Protein AF-A0A9N7MI62-F1 (afdb_monomer)

Organism: Striga hermonthica (NCBI:txid68872)

Mean predicted aligned error: 12.43 Å

pLDDT: mean 82.09, std 16.06, range [33.84, 96.06]

Sequence (145 aa):
EPIEEKDELDPLDQFKGKKPERAEPSKDTKTIYLDEPACTKSLRIGRNMGEPIRSRLITFLIENADVFAWTHEDMVGIDPDLACHSLRVDRTVKPIVQKRRKLGPERQRALEGEVIKLIDNRFVREAKYPVWVSNPVLVKKNSGT

Radius of gyration: 24.19 Å; Cα contacts (8 Å, |Δi|>4): 72; chains: 1; bounding box: 48×65×56 Å

InterPro domains:
  IPR043502 DNA/RNA polymerase superfamily [SSF56672] (84-144)

Structure (mmCIF, N/CA/C/O backbone):
data_AF-A0A9N7MI62-F1
#
_entry.id   AF-A0A9N7MI62-F1
#
loop_
_atom_site.group_PDB
_atom_site.id
_atom_site.type_symbol
_atom_site.label_atom_id
_atom_site.label_alt_id
_atom_site.label_comp_id
_atom_site.label_asym_id
_atom_site.label_enti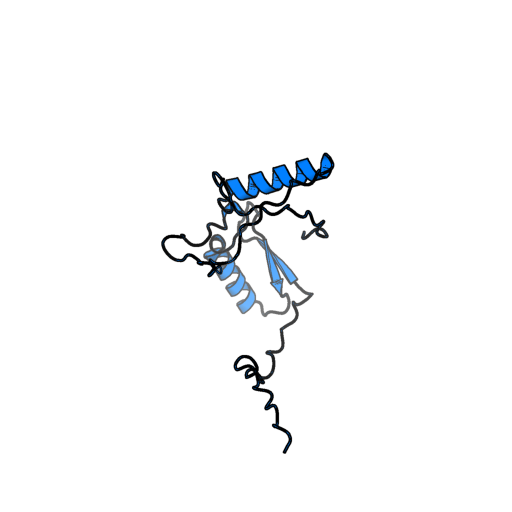ty_id
_atom_site.label_seq_id
_atom_site.pdbx_PDB_ins_code
_atom_site.Cartn_x
_atom_site.Cartn_y
_atom_site.Cartn_z
_atom_site.occupancy
_atom_site.B_iso_or_equiv
_atom_site.auth_seq_id
_atom_site.auth_comp_id
_atom_site.auth_asym_id
_atom_site.auth_atom_id
_atom_site.pdbx_PDB_model_num
ATOM 1 N N . GLU A 1 1 ? -29.277 -53.062 2.566 1.00 41.84 1 GLU A N 1
ATOM 2 C CA . GLU A 1 1 ? -28.339 -52.685 1.489 1.00 41.84 1 GLU A CA 1
ATOM 3 C C . GLU A 1 1 ? -27.630 -51.405 1.915 1.00 41.84 1 GLU A C 1
ATOM 5 O O . GLU A 1 1 ? -28.319 -50.540 2.452 1.00 41.84 1 GLU A O 1
ATOM 10 N N . PRO A 1 2 ? -26.294 -51.300 1.820 1.00 33.84 2 PRO A N 1
ATOM 11 C CA . PRO A 1 2 ? -25.579 -50.083 2.189 1.00 33.84 2 PRO A CA 1
ATOM 12 C C . PRO A 1 2 ? -25.769 -49.031 1.094 1.00 33.84 2 PRO A C 1
ATOM 14 O O . PRO A 1 2 ? -25.630 -49.334 -0.088 1.00 33.84 2 PRO A O 1
ATOM 17 N N . ILE A 1 3 ? -26.100 -47.809 1.498 1.00 40.16 3 ILE A N 1
ATOM 18 C CA . ILE A 1 3 ? -26.240 -46.656 0.608 1.00 40.16 3 ILE A CA 1
ATOM 19 C C . ILE A 1 3 ? -24.827 -46.253 0.174 1.00 40.16 3 ILE A C 1
ATOM 21 O O . ILE A 1 3 ? -24.029 -45.835 1.010 1.00 40.16 3 ILE A O 1
ATOM 25 N N . GLU A 1 4 ? -24.511 -46.427 -1.110 1.00 41.81 4 GLU A N 1
ATOM 26 C CA . GLU A 1 4 ? -23.291 -45.896 -1.720 1.00 41.81 4 GLU A CA 1
ATOM 27 C C . GLU A 1 4 ? -23.316 -44.365 -1.644 1.00 41.81 4 GLU A C 1
ATOM 29 O O . GLU A 1 4 ? -24.085 -43.696 -2.337 1.00 41.81 4 GLU A O 1
ATOM 34 N N . GLU A 1 5 ? -22.469 -43.815 -0.781 1.00 47.72 5 GLU A N 1
ATOM 35 C CA . GLU A 1 5 ? -22.128 -42.400 -0.752 1.00 47.72 5 GLU A CA 1
ATOM 36 C C . GLU A 1 5 ? -21.308 -42.108 -2.016 1.00 47.72 5 GLU A C 1
ATOM 38 O O . GLU A 1 5 ? -20.132 -42.453 -2.122 1.00 47.72 5 GLU A O 1
ATOM 43 N N . LYS A 1 6 ? -21.967 -41.570 -3.045 1.00 45.28 6 LYS A N 1
ATOM 44 C CA . LYS A 1 6 ? -21.271 -41.059 -4.223 1.00 45.28 6 LYS A CA 1
ATOM 45 C C . LYS A 1 6 ? -20.565 -39.777 -3.811 1.00 45.28 6 LYS A C 1
ATOM 47 O O . LYS A 1 6 ? -21.232 -38.773 -3.578 1.00 45.28 6 LYS A O 1
ATOM 52 N N . ASP A 1 7 ? -19.237 -39.828 -3.763 1.00 48.91 7 ASP A N 1
ATOM 53 C CA . ASP A 1 7 ? -18.374 -38.650 -3.742 1.00 48.91 7 ASP A CA 1
ATOM 54 C C . ASP A 1 7 ? -18.718 -37.774 -4.957 1.00 48.91 7 ASP A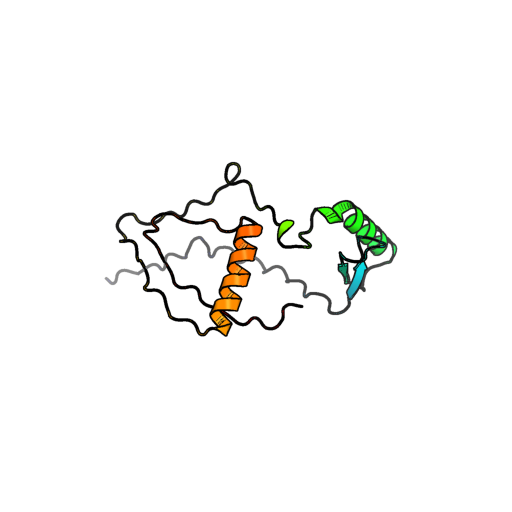 C 1
ATOM 56 O O . ASP A 1 7 ? -18.266 -38.004 -6.083 1.00 48.91 7 ASP A O 1
ATOM 60 N N . GLU A 1 8 ? -19.598 -36.798 -4.750 1.00 51.53 8 GLU A N 1
ATOM 61 C CA . GLU A 1 8 ? -19.919 -35.765 -5.724 1.00 51.53 8 GLU A CA 1
ATOM 62 C C . GLU A 1 8 ? -18.659 -34.904 -5.896 1.00 51.53 8 GLU A C 1
ATOM 64 O O . GLU A 1 8 ? -18.346 -34.046 -5.071 1.00 51.53 8 GLU A O 1
ATOM 69 N N . LEU A 1 9 ? -17.880 -35.202 -6.942 1.00 51.66 9 LEU A N 1
ATOM 70 C CA . LEU A 1 9 ? -16.718 -34.409 -7.338 1.00 51.66 9 LEU A CA 1
ATOM 71 C C . LEU A 1 9 ? -17.116 -32.930 -7.464 1.00 51.66 9 LEU A C 1
ATOM 73 O O . LEU A 1 9 ? -18.040 -32.594 -8.208 1.00 51.66 9 LEU A O 1
ATOM 77 N N . ASP A 1 10 ? -16.366 -32.057 -6.787 1.00 56.75 10 ASP A N 1
ATOM 78 C CA . ASP A 1 10 ? -16.497 -30.603 -6.880 1.00 56.75 10 ASP A CA 1
ATOM 79 C C . ASP A 1 10 ? -16.423 -30.158 -8.362 1.00 56.75 10 ASP A C 1
ATOM 81 O O . ASP A 1 10 ? -15.438 -30.457 -9.050 1.00 56.75 10 ASP A O 1
ATOM 85 N N . PRO A 1 11 ? -17.431 -29.432 -8.886 1.00 52.59 11 PRO A N 1
ATOM 86 C CA . PRO A 1 11 ? -17.427 -28.892 -10.248 1.00 52.59 11 PRO A CA 1
ATOM 87 C C . PRO A 1 11 ? -16.215 -28.004 -10.579 1.00 52.59 11 PRO A C 1
ATOM 89 O O . PRO A 1 11 ? -15.951 -27.745 -11.755 1.00 52.59 11 PRO A O 1
ATOM 92 N N . LEU A 1 12 ? -15.467 -27.535 -9.573 1.00 55.78 12 LEU A N 1
ATOM 93 C CA . LEU A 1 12 ? -14.240 -26.752 -9.740 1.00 55.78 12 LEU A CA 1
ATOM 94 C C . LEU A 1 12 ? -12.997 -27.596 -10.080 1.00 55.78 12 LEU A C 1
ATOM 96 O O . LEU A 1 12 ? -11.985 -27.035 -10.503 1.00 55.78 12 LEU A O 1
ATOM 100 N N . ASP A 1 13 ? -13.064 -28.926 -9.974 1.00 50.62 13 ASP A N 1
ATOM 101 C CA . ASP A 1 13 ? -11.911 -29.823 -10.156 1.00 50.62 13 ASP A CA 1
ATOM 102 C C . ASP A 1 13 ? -11.656 -30.219 -11.633 1.00 50.62 13 ASP A C 1
ATOM 104 O O . ASP A 1 13 ? -10.813 -31.062 -11.955 1.00 50.62 13 ASP A O 1
ATOM 108 N N . GLN A 1 14 ? -12.364 -29.588 -12.580 1.00 51.34 14 GLN A N 1
ATOM 109 C CA . GLN A 1 14 ? -12.300 -29.909 -14.016 1.00 51.34 14 GLN A CA 1
ATOM 110 C C . GLN A 1 14 ? -11.104 -29.312 -14.777 1.00 51.34 14 GLN A C 1
ATOM 112 O O . GLN A 1 14 ? -10.933 -29.582 -15.967 1.00 51.34 14 GLN A O 1
ATOM 117 N N . PHE A 1 15 ? -10.196 -28.585 -14.125 1.00 48.19 15 PHE A N 1
ATOM 118 C CA . PHE A 1 15 ? -8.963 -28.123 -14.771 1.00 48.19 15 PHE A CA 1
ATOM 119 C C . PHE A 1 15 ? -7.834 -29.166 -14.697 1.00 48.19 15 PHE A C 1
ATOM 121 O O . PHE A 1 15 ? -6.729 -28.881 -14.241 1.00 48.19 15 PHE A O 1
ATOM 128 N N . LYS A 1 16 ? -8.054 -30.371 -15.246 1.00 49.34 16 LYS A N 1
ATOM 129 C CA . LYS A 1 16 ? -6.962 -31.305 -15.613 1.00 49.34 16 LYS A CA 1
ATOM 130 C C . LYS A 1 16 ? -6.326 -30.942 -16.966 1.00 49.34 16 LYS A C 1
ATOM 132 O O . LYS A 1 16 ? -5.988 -31.808 -17.768 1.00 49.34 16 LYS A O 1
ATOM 137 N N . GLY A 1 17 ? -6.150 -29.649 -17.231 1.00 56.75 17 GLY A N 1
ATOM 138 C CA . GLY A 1 17 ? -5.254 -29.173 -18.284 1.00 56.75 17 GLY A CA 1
ATOM 139 C C . GLY A 1 17 ? -3.813 -29.210 -17.777 1.00 56.75 17 GLY A C 1
ATOM 140 O O . GLY A 1 17 ? -3.580 -28.996 -16.587 1.00 56.75 17 GLY A O 1
ATOM 141 N N . LYS A 1 18 ? -2.831 -29.481 -18.651 1.00 49.12 18 LYS A N 1
ATOM 142 C CA . LYS A 1 18 ? -1.409 -29.273 -18.318 1.00 49.12 18 LYS A CA 1
ATOM 143 C C . LYS A 1 18 ? -1.282 -27.894 -17.669 1.00 49.12 18 LYS A C 1
ATOM 145 O O . LYS A 1 18 ? -1.604 -26.900 -18.320 1.00 49.12 18 LYS A O 1
ATOM 150 N N . LYS A 1 19 ? -0.843 -27.833 -16.404 1.00 50.56 19 LYS A N 1
ATOM 151 C CA . LYS A 1 19 ? -0.455 -26.559 -15.787 1.00 50.56 19 LYS A CA 1
ATOM 152 C C . LYS A 1 19 ? 0.495 -25.882 -16.779 1.00 50.56 19 LYS A C 1
ATOM 154 O O . LYS A 1 19 ? 1.453 -26.549 -17.183 1.00 50.56 19 LYS A O 1
ATOM 159 N N . PRO A 1 20 ? 0.226 -24.642 -17.225 1.00 58.47 20 PRO A N 1
ATOM 160 C CA . PRO A 1 20 ? 1.173 -23.946 -18.078 1.00 58.47 20 PRO A CA 1
ATOM 161 C C . PRO A 1 20 ? 2.516 -23.965 -17.357 1.00 58.47 20 PRO A C 1
ATOM 163 O O . PRO A 1 20 ? 2.572 -23.693 -16.153 1.00 58.47 20 PRO A O 1
ATOM 166 N N . GLU A 1 21 ? 3.564 -24.375 -18.068 1.00 62.31 21 GLU A N 1
ATOM 167 C CA . GLU A 1 21 ? 4.921 -24.337 -17.546 1.00 62.31 21 GLU A CA 1
ATOM 168 C C . GLU A 1 21 ? 5.184 -22.896 -17.123 1.00 62.31 21 GLU A C 1
ATOM 170 O O . GLU A 1 21 ? 5.236 -21.976 -17.943 1.00 62.31 21 GLU A O 1
ATOM 175 N N . ARG A 1 22 ? 5.205 -22.676 -15.807 1.00 58.88 22 ARG A N 1
ATOM 176 C CA . ARG A 1 22 ? 5.394 -21.350 -15.248 1.00 58.88 22 ARG A CA 1
ATOM 177 C C . ARG A 1 22 ? 6.836 -20.987 -15.540 1.00 58.88 22 ARG A C 1
ATOM 179 O O . ARG A 1 22 ? 7.727 -21.486 -14.861 1.00 58.88 22 ARG A O 1
ATOM 186 N N . ALA A 1 23 ? 7.043 -20.150 -16.553 1.00 63.91 23 ALA A N 1
ATOM 187 C CA . ALA A 1 23 ? 8.357 -19.626 -16.874 1.00 63.91 23 ALA A CA 1
ATOM 188 C C . ALA A 1 23 ? 8.986 -19.064 -15.594 1.00 63.91 23 ALA A C 1
ATOM 190 O O . ALA A 1 23 ? 8.409 -18.193 -14.930 1.00 63.91 23 ALA A O 1
ATOM 191 N N . GLU A 1 24 ? 10.136 -19.611 -15.213 1.00 67.19 24 GLU A N 1
ATOM 192 C CA . GLU A 1 24 ? 10.872 -19.081 -14.079 1.00 67.19 24 GLU A CA 1
ATOM 193 C C . GLU A 1 24 ? 11.448 -17.712 -14.457 1.00 67.19 24 GLU A C 1
ATOM 195 O O . GLU A 1 24 ? 11.902 -17.524 -15.593 1.00 67.19 24 GLU A O 1
ATOM 200 N N . PRO A 1 25 ? 11.448 -16.733 -13.535 1.00 62.03 25 PRO A N 1
ATOM 201 C CA . PRO A 1 25 ? 12.093 -15.459 -13.794 1.00 62.03 25 PRO A CA 1
ATOM 202 C C . PRO A 1 25 ? 13.564 -15.711 -14.128 1.00 62.03 25 PRO A C 1
ATOM 204 O O . PRO A 1 25 ? 14.293 -16.304 -13.329 1.00 62.03 25 PRO A O 1
ATOM 207 N N . SER A 1 26 ? 14.012 -15.257 -15.301 1.00 64.88 26 SER A N 1
ATOM 208 C CA . SER A 1 26 ? 15.431 -15.325 -15.646 1.00 64.88 26 SER A CA 1
ATOM 209 C C . SER A 1 26 ? 16.239 -14.619 -14.560 1.00 64.88 26 SER A C 1
ATOM 211 O O . SER A 1 26 ? 15.990 -13.453 -14.248 1.00 64.88 26 SER A O 1
ATOM 213 N N . LYS A 1 27 ? 17.237 -15.309 -14.001 1.00 74.06 27 LYS A N 1
ATOM 214 C CA . LYS A 1 27 ? 18.192 -14.703 -13.060 1.00 74.06 27 LYS A CA 1
ATOM 215 C C . LYS A 1 27 ? 19.034 -13.620 -13.741 1.00 74.06 27 LYS A C 1
ATOM 217 O O . LYS A 1 27 ? 19.592 -12.755 -13.069 1.00 74.06 27 LYS A O 1
ATOM 222 N N . ASP A 1 28 ? 19.097 -13.660 -15.071 1.00 83.81 28 ASP A N 1
ATOM 223 C CA . ASP A 1 28 ? 19.938 -12.801 -15.878 1.00 83.81 28 ASP A CA 1
ATOM 224 C C . ASP A 1 28 ? 19.169 -11.596 -16.440 1.00 83.81 28 ASP A C 1
ATOM 226 O O . ASP A 1 28 ? 18.516 -11.670 -17.487 1.00 83.81 28 ASP A O 1
ATOM 230 N N . THR A 1 29 ? 19.233 -10.471 -15.723 1.00 89.12 29 THR A N 1
ATOM 231 C CA . THR A 1 29 ? 18.484 -9.241 -16.033 1.00 89.12 29 THR A CA 1
ATOM 232 C C . THR A 1 29 ? 19.385 -8.013 -16.094 1.00 89.12 29 THR A C 1
ATOM 234 O O . THR A 1 29 ? 20.374 -7.937 -15.369 1.00 89.12 29 THR A O 1
ATOM 237 N N . LYS A 1 30 ? 18.995 -7.008 -16.878 1.00 87.75 30 LYS A N 1
ATOM 238 C CA . LYS A 1 30 ? 19.596 -5.671 -16.904 1.00 87.75 30 LYS A CA 1
ATOM 239 C C . LYS A 1 30 ? 18.565 -4.631 -16.465 1.00 87.75 30 LYS A C 1
ATOM 241 O O . LYS A 1 30 ? 17.427 -4.666 -16.929 1.00 87.75 30 LYS A O 1
ATOM 246 N N . THR A 1 31 ? 18.983 -3.721 -15.591 1.00 89.44 31 THR A N 1
ATOM 247 C CA . THR A 1 31 ? 18.177 -2.570 -15.173 1.00 89.44 31 THR A CA 1
ATOM 248 C C . THR A 1 31 ? 18.135 -1.528 -16.288 1.00 89.44 31 THR A C 1
ATOM 250 O O . THR A 1 31 ? 19.155 -1.260 -16.928 1.00 89.44 31 THR A O 1
ATOM 253 N N . ILE A 1 32 ? 16.953 -0.975 -16.528 1.00 90.44 32 ILE A N 1
ATOM 254 C CA . ILE A 1 32 ? 16.698 0.171 -17.401 1.00 90.44 32 ILE A CA 1
ATOM 255 C C . ILE A 1 32 ? 15.979 1.246 -16.589 1.00 90.44 32 ILE A C 1
ATOM 257 O O . ILE A 1 32 ? 15.243 0.912 -15.660 1.00 90.44 32 ILE A O 1
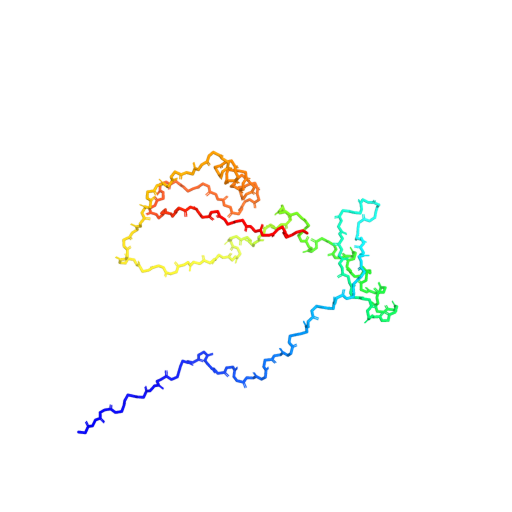ATOM 261 N N . TYR A 1 33 ? 16.187 2.504 -16.953 1.00 90.75 33 TYR A N 1
ATOM 262 C CA . TYR A 1 33 ? 15.466 3.643 -16.396 1.00 90.75 33 TYR A CA 1
ATOM 263 C C . TYR A 1 33 ? 14.492 4.154 -17.446 1.00 90.75 33 TYR A C 1
ATOM 265 O O . TYR A 1 33 ? 14.835 4.210 -18.627 1.00 90.75 33 TYR A O 1
ATOM 273 N N . LEU A 1 34 ? 13.268 4.450 -17.024 1.00 89.50 34 LEU A N 1
ATOM 274 C CA . LEU A 1 34 ? 12.212 4.916 -17.918 1.00 89.50 34 LEU A CA 1
ATOM 275 C C . LEU A 1 34 ? 12.085 6.442 -17.932 1.00 89.50 34 LEU A C 1
ATOM 277 O O . LEU A 1 34 ? 11.440 6.990 -18.818 1.00 89.50 34 LEU A O 1
ATOM 281 N N . ASP A 1 35 ? 12.694 7.123 -16.963 1.00 84.00 35 ASP A N 1
ATOM 282 C CA . ASP A 1 35 ? 12.563 8.556 -16.720 1.00 84.00 35 ASP A CA 1
ATOM 283 C C . ASP A 1 35 ? 13.934 9.247 -16.646 1.00 84.00 35 ASP A C 1
ATOM 285 O O . ASP A 1 35 ? 14.395 9.665 -15.587 1.00 84.00 35 ASP A O 1
ATOM 289 N N . GLU A 1 36 ? 14.619 9.397 -17.776 1.00 81.44 36 GLU A N 1
ATOM 290 C CA . GLU A 1 36 ? 15.847 10.202 -17.819 1.00 81.44 36 GLU A CA 1
ATOM 291 C C . GLU A 1 36 ? 15.525 11.713 -17.829 1.00 81.44 36 GLU A C 1
ATOM 293 O O . GLU A 1 36 ? 14.588 12.132 -18.513 1.00 81.44 36 GLU A O 1
ATOM 298 N N . PRO A 1 37 ? 16.276 12.562 -17.092 1.00 78.56 37 PRO A N 1
ATOM 299 C CA . PRO A 1 37 ? 17.481 12.261 -16.304 1.00 78.56 37 PRO A CA 1
ATOM 300 C C . PRO A 1 37 ? 17.217 11.917 -14.823 1.00 78.56 37 PRO A C 1
ATOM 302 O O . PRO A 1 37 ? 18.169 11.732 -14.069 1.00 78.56 37 PRO A O 1
ATOM 305 N N . ALA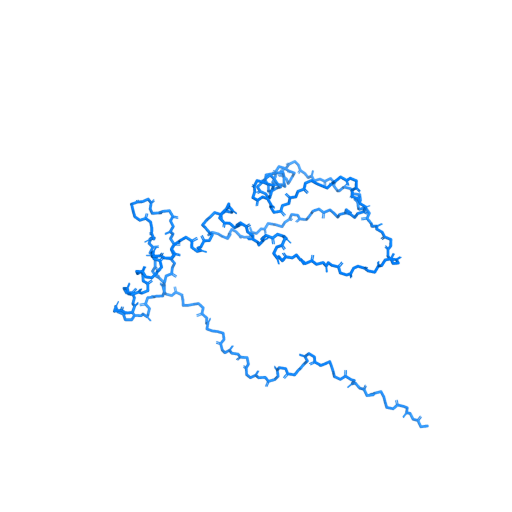 A 1 38 ? 15.957 11.886 -14.379 1.00 80.50 38 ALA A N 1
ATOM 306 C CA . ALA A 1 38 ? 15.605 11.702 -12.968 1.00 80.50 38 ALA A CA 1
ATOM 307 C C . ALA A 1 38 ? 15.960 10.300 -12.434 1.00 80.50 38 ALA A C 1
ATOM 309 O O . ALA A 1 38 ? 16.297 10.161 -11.258 1.00 80.50 38 ALA A O 1
ATOM 310 N N . CYS A 1 39 ? 15.930 9.279 -13.297 1.00 81.12 39 CYS A N 1
ATOM 311 C CA . CYS A 1 39 ? 16.295 7.890 -13.018 1.00 81.12 39 CYS A CA 1
ATOM 312 C C . CYS A 1 39 ? 15.607 7.309 -11.769 1.00 81.12 39 CYS A C 1
ATOM 314 O O . CYS A 1 39 ? 16.198 6.509 -11.039 1.00 81.12 39 CYS A O 1
ATOM 316 N N . THR A 1 40 ? 14.358 7.699 -11.506 1.00 85.19 40 THR A N 1
ATOM 317 C CA . THR A 1 40 ? 13.598 7.230 -10.338 1.00 85.19 40 THR A CA 1
ATOM 318 C C . THR A 1 40 ? 12.777 5.978 -10.639 1.00 85.19 40 THR A C 1
ATOM 320 O O . THR A 1 40 ? 12.517 5.171 -9.745 1.00 85.19 40 THR A O 1
ATOM 323 N N . LYS A 1 41 ? 12.424 5.761 -11.908 1.00 89.12 41 LYS A N 1
ATOM 324 C CA . LYS A 1 41 ? 11.547 4.689 -12.382 1.00 89.12 41 LYS A CA 1
ATOM 325 C C . LYS A 1 41 ? 12.370 3.646 -13.121 1.00 89.12 41 LYS A C 1
ATOM 327 O O . LYS A 1 41 ? 12.712 3.812 -14.292 1.00 89.12 41 LYS A O 1
ATOM 332 N N . SER A 1 42 ? 12.717 2.563 -12.427 1.00 91.00 42 SER A N 1
ATOM 333 C CA . SER A 1 42 ? 13.575 1.511 -12.982 1.00 91.00 42 SER A CA 1
ATOM 334 C C . SER A 1 42 ? 12.871 0.162 -13.107 1.00 91.00 42 SER A C 1
ATOM 336 O O . SER A 1 42 ? 12.099 -0.236 -12.237 1.00 91.00 42 SER A O 1
ATOM 338 N N . LEU A 1 43 ? 13.168 -0.565 -14.188 1.00 91.50 43 LEU A N 1
ATOM 339 C CA . LEU A 1 43 ? 12.689 -1.928 -14.433 1.00 91.50 43 LEU A CA 1
ATOM 340 C C . LEU A 1 43 ? 13.850 -2.862 -14.755 1.00 91.50 43 LEU A C 1
ATOM 342 O O . LEU A 1 43 ? 14.877 -2.455 -15.296 1.00 91.50 43 LEU A O 1
ATOM 346 N N . ARG A 1 44 ? 13.672 -4.152 -14.465 1.00 90.75 44 ARG A N 1
ATOM 347 C CA . ARG A 1 44 ? 14.625 -5.209 -14.821 1.00 90.75 44 ARG A CA 1
ATOM 348 C C . ARG A 1 44 ? 14.085 -6.002 -16.004 1.00 90.75 44 ARG A C 1
ATOM 350 O O . ARG A 1 44 ? 13.061 -6.666 -15.882 1.00 90.75 44 ARG A O 1
ATOM 357 N N . ILE A 1 45 ? 14.802 -5.974 -17.124 1.00 91.44 45 ILE A N 1
ATOM 358 C CA . ILE A 1 45 ? 14.476 -6.760 -18.322 1.00 91.44 45 ILE A CA 1
ATOM 359 C C . ILE A 1 45 ? 15.484 -7.895 -18.512 1.00 91.44 45 ILE A C 1
ATOM 361 O O . ILE A 1 45 ? 16.657 -7.748 -18.166 1.00 91.44 45 ILE A O 1
ATOM 365 N N . GLY A 1 46 ? 15.054 -9.033 -19.057 1.00 88.88 46 GLY A N 1
ATOM 366 C CA . GLY A 1 46 ? 15.946 -10.165 -19.331 1.00 88.88 46 GLY A CA 1
ATOM 367 C C . GLY A 1 46 ? 17.095 -9.787 -20.276 1.00 88.88 46 GLY A C 1
ATOM 368 O O . GLY A 1 46 ? 16.922 -8.983 -21.192 1.00 88.88 46 GLY A O 1
ATOM 369 N N . ARG A 1 47 ? 18.290 -10.352 -20.065 1.00 86.44 47 ARG A N 1
ATOM 370 C CA . ARG A 1 47 ? 19.429 -10.152 -20.982 1.00 86.44 47 ARG A CA 1
ATOM 371 C C . ARG A 1 47 ? 19.358 -11.028 -22.233 1.00 86.44 47 ARG A C 1
ATOM 373 O O . ARG A 1 47 ? 19.903 -10.638 -23.258 1.00 86.44 47 ARG A O 1
ATOM 380 N N . ASN A 1 48 ? 18.658 -12.159 -22.168 1.00 86.38 48 ASN A N 1
ATOM 381 C CA . ASN A 1 48 ? 18.556 -13.129 -23.259 1.00 86.38 48 ASN A CA 1
ATOM 382 C C . ASN A 1 48 ? 17.498 -12.730 -24.309 1.00 86.38 48 ASN A C 1
ATOM 384 O O . ASN A 1 48 ? 16.515 -13.437 -24.519 1.00 86.38 48 ASN A O 1
ATOM 388 N N . MET A 1 49 ? 17.653 -11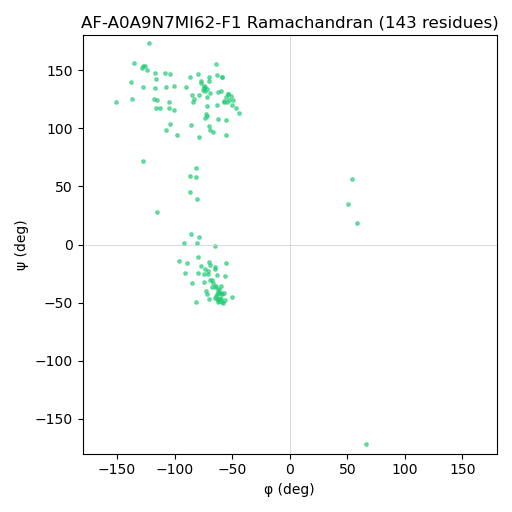.551 -24.912 1.00 86.94 49 MET A N 1
ATOM 389 C CA . MET A 1 49 ? 16.799 -11.061 -25.996 1.00 86.94 49 MET A CA 1
ATOM 390 C C . MET A 1 49 ? 17.667 -10.395 -27.061 1.00 86.94 49 MET A C 1
ATOM 392 O O . MET A 1 49 ? 18.609 -9.679 -26.727 1.00 86.94 49 MET A O 1
ATOM 396 N N . GLY A 1 50 ? 17.341 -10.611 -28.337 1.00 89.44 50 GLY A N 1
ATOM 397 C CA . GLY A 1 50 ? 18.036 -9.947 -29.440 1.00 89.44 50 GLY A CA 1
ATOM 398 C C . GLY A 1 50 ? 17.854 -8.428 -29.393 1.00 89.44 50 GLY A C 1
ATOM 399 O O . GLY A 1 50 ? 16.780 -7.939 -29.034 1.00 89.44 50 GLY A O 1
ATOM 400 N N . GLU A 1 51 ? 18.883 -7.689 -29.807 1.00 90.19 51 GLU A N 1
ATOM 401 C CA . GLU A 1 51 ? 18.909 -6.223 -29.761 1.00 90.19 51 GLU A CA 1
ATOM 402 C C . GLU A 1 51 ? 17.677 -5.527 -30.376 1.00 90.19 51 GLU A C 1
ATOM 404 O O . GLU A 1 51 ? 17.108 -4.670 -29.703 1.00 90.19 51 GLU A O 1
ATOM 409 N N . PRO A 1 52 ? 17.152 -5.909 -31.563 1.00 92.69 52 PRO A N 1
ATOM 410 C CA . PRO A 1 52 ? 15.991 -5.213 -32.129 1.00 92.69 52 PRO A CA 1
ATOM 411 C C . PRO A 1 52 ? 14.724 -5.363 -31.274 1.00 92.69 52 PRO A C 1
ATOM 413 O O . PRO A 1 52 ? 13.927 -4.432 -31.156 1.00 92.69 52 PRO A O 1
ATOM 416 N N . ILE A 1 53 ? 14.536 -6.527 -30.646 1.00 92.75 53 ILE A N 1
ATOM 417 C CA . ILE A 1 53 ? 13.394 -6.784 -29.758 1.00 92.75 53 ILE A CA 1
ATOM 418 C C . ILE A 1 53 ? 13.575 -6.007 -28.457 1.00 92.75 53 ILE A C 1
ATOM 420 O O . ILE A 1 53 ? 12.632 -5.388 -27.967 1.00 92.75 53 ILE A O 1
ATOM 424 N N . ARG A 1 54 ? 14.798 -6.015 -27.921 1.00 91.00 54 ARG A N 1
ATOM 425 C CA . ARG A 1 54 ? 15.168 -5.300 -26.705 1.00 91.00 54 ARG A CA 1
ATOM 426 C C . ARG A 1 54 ? 14.913 -3.799 -26.840 1.00 91.00 54 ARG A C 1
ATOM 428 O O . ARG A 1 54 ? 14.265 -3.234 -25.965 1.00 91.00 54 ARG A O 1
ATOM 435 N N . SER A 1 55 ? 15.378 -3.165 -27.916 1.00 91.62 55 SER A N 1
ATOM 436 C CA . SER A 1 55 ? 15.162 -1.732 -28.147 1.00 91.62 55 SER A CA 1
ATOM 437 C C . SER A 1 55 ? 13.676 -1.403 -28.243 1.00 91.62 55 SER A C 1
ATOM 439 O O . SER A 1 55 ? 13.211 -0.500 -27.556 1.00 91.62 55 SER A O 1
ATOM 441 N N . ARG A 1 56 ? 12.909 -2.192 -29.007 1.00 95.00 56 ARG A N 1
ATOM 442 C CA . ARG A 1 56 ? 11.462 -1.984 -29.147 1.00 95.00 56 ARG A CA 1
ATOM 443 C C . ARG A 1 56 ? 10.718 -2.134 -27.819 1.00 95.00 56 ARG A C 1
ATOM 445 O O . ARG A 1 56 ? 9.805 -1.364 -27.548 1.00 95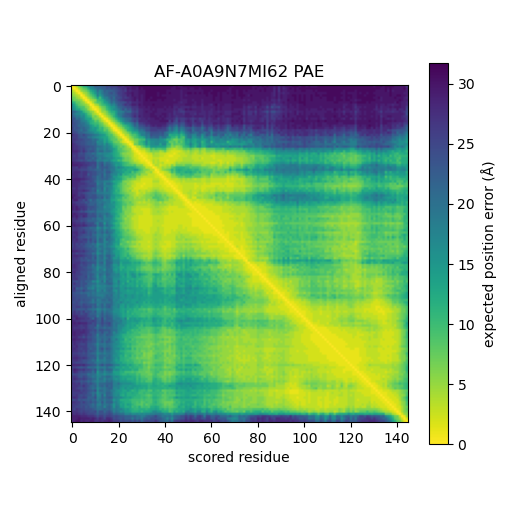.00 56 ARG A O 1
ATOM 452 N N . LEU A 1 57 ? 11.116 -3.097 -26.986 1.00 93.56 57 LEU A N 1
ATOM 453 C CA . LEU A 1 57 ? 10.559 -3.267 -25.644 1.00 93.56 57 LEU A CA 1
ATOM 454 C C . LEU A 1 57 ? 10.870 -2.064 -24.749 1.00 93.56 57 LEU A C 1
ATOM 456 O O . LEU A 1 57 ? 9.986 -1.599 -24.042 1.00 93.56 57 LEU A O 1
ATOM 460 N N . ILE A 1 58 ? 12.108 -1.564 -24.769 1.00 91.62 58 ILE A N 1
ATOM 461 C CA . ILE A 1 58 ? 12.496 -0.400 -23.963 1.00 91.62 58 ILE A CA 1
ATOM 462 C C . ILE A 1 58 ? 11.672 0.823 -24.371 1.00 91.62 58 ILE A C 1
ATOM 464 O O . ILE A 1 58 ? 11.090 1.457 -23.500 1.00 91.62 58 ILE A O 1
ATOM 468 N N . THR A 1 59 ? 11.560 1.110 -25.672 1.00 94.25 59 THR A N 1
ATOM 469 C CA . THR A 1 59 ? 10.725 2.211 -26.175 1.00 94.25 59 THR A CA 1
ATOM 470 C C . THR A 1 59 ? 9.278 2.065 -25.714 1.00 94.25 59 THR A C 1
ATOM 472 O O . THR A 1 59 ? 8.732 2.998 -25.137 1.00 94.25 59 THR A O 1
ATOM 475 N N . PHE A 1 60 ? 8.694 0.873 -25.862 1.00 94.88 60 PHE A N 1
ATOM 476 C CA . PHE A 1 60 ? 7.332 0.600 -25.405 1.00 94.88 60 PHE A CA 1
ATOM 477 C C . PHE A 1 60 ? 7.153 0.843 -23.897 1.00 94.88 60 PHE A C 1
ATOM 479 O O . PHE A 1 60 ? 6.153 1.417 -23.477 1.00 94.88 60 PHE A O 1
ATOM 486 N N . LEU A 1 61 ? 8.115 0.426 -23.069 1.00 93.75 61 LEU A N 1
ATOM 487 C CA . LEU A 1 61 ? 8.050 0.635 -21.621 1.00 93.75 61 LEU A CA 1
ATOM 488 C C . LEU A 1 61 ? 8.172 2.114 -21.242 1.00 93.75 61 LEU A C 1
ATOM 490 O O . LEU A 1 61 ? 7.498 2.541 -20.313 1.00 93.75 61 LEU A O 1
ATOM 494 N N . ILE A 1 62 ? 8.998 2.887 -21.954 1.00 91.81 62 ILE A N 1
ATOM 495 C CA . ILE A 1 62 ? 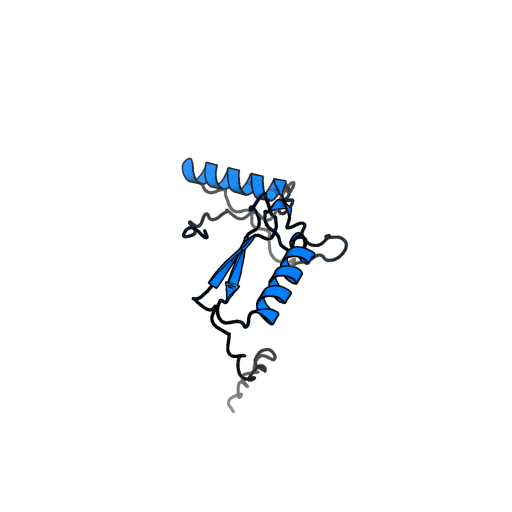9.120 4.338 -21.747 1.00 91.81 62 ILE A CA 1
ATOM 496 C C . ILE A 1 62 ? 7.806 5.039 -22.111 1.00 91.81 62 ILE A C 1
ATOM 498 O O . ILE A 1 62 ? 7.310 5.849 -21.335 1.00 91.81 62 ILE A O 1
ATOM 502 N N . GLU A 1 63 ? 7.215 4.694 -23.258 1.00 93.50 63 GLU A N 1
ATOM 503 C CA . GLU A 1 63 ? 5.949 5.274 -23.732 1.00 93.50 63 GLU A CA 1
ATOM 504 C C . GLU A 1 63 ? 4.764 4.981 -22.801 1.00 93.50 63 GLU A C 1
ATOM 506 O O . GLU A 1 63 ? 3.822 5.764 -22.766 1.00 93.50 63 GLU A O 1
ATOM 511 N N . ASN A 1 64 ? 4.822 3.882 -22.043 1.00 92.81 64 ASN A N 1
ATOM 512 C CA . ASN A 1 64 ? 3.768 3.438 -21.124 1.00 92.81 64 ASN A CA 1
ATOM 513 C C . ASN A 1 64 ? 4.237 3.461 -19.659 1.00 92.81 64 ASN A C 1
ATOM 515 O O . ASN A 1 64 ? 3.800 2.653 -18.834 1.00 92.81 64 ASN A O 1
ATOM 519 N N . ALA A 1 65 ? 5.182 4.344 -19.323 1.00 90.50 65 ALA A N 1
ATOM 520 C CA . ALA A 1 65 ? 5.729 4.430 -17.971 1.00 90.50 65 ALA A CA 1
ATOM 521 C C . ALA A 1 65 ? 4.677 4.871 -16.933 1.00 90.50 65 ALA A C 1
ATOM 523 O O . ALA A 1 65 ? 4.852 4.624 -15.742 1.00 90.50 65 ALA A O 1
ATOM 524 N N . ASP A 1 66 ? 3.595 5.513 -17.362 1.00 88.19 66 ASP A N 1
ATOM 525 C CA . ASP A 1 66 ? 2.455 5.955 -16.553 1.00 88.19 66 ASP A CA 1
ATOM 526 C C . ASP A 1 66 ? 1.529 4.814 -16.102 1.00 88.19 66 ASP A C 1
ATOM 528 O O . ASP A 1 66 ? 0.837 4.953 -15.098 1.00 88.19 66 ASP A O 1
ATOM 532 N N . VAL A 1 67 ? 1.551 3.665 -16.784 1.00 89.25 67 VAL A N 1
ATOM 533 C CA . VAL A 1 67 ? 0.712 2.498 -16.448 1.00 89.25 67 VAL A CA 1
ATOM 534 C C . VAL A 1 67 ? 1.167 1.802 -15.156 1.00 89.25 67 VAL A C 1
ATOM 536 O O . VAL A 1 67 ? 0.395 1.086 -14.514 1.00 89.25 67 VAL A O 1
ATOM 539 N N . PHE A 1 68 ? 2.429 1.978 -14.764 1.00 89.94 68 PHE A N 1
ATOM 540 C CA . PHE A 1 68 ? 2.989 1.352 -13.569 1.00 89.94 68 PHE A CA 1
ATOM 541 C C . PHE A 1 68 ? 2.743 2.191 -12.317 1.00 89.94 68 PHE A C 1
ATOM 543 O O . PHE A 1 68 ? 2.867 3.413 -12.332 1.00 89.94 68 PHE A O 1
ATOM 550 N N . ALA A 1 69 ? 2.516 1.507 -11.196 1.00 89.88 69 ALA A N 1
ATOM 551 C CA . ALA A 1 69 ? 2.532 2.133 -9.884 1.00 89.88 69 ALA A CA 1
ATOM 552 C C . ALA A 1 69 ? 3.966 2.186 -9.336 1.00 89.88 69 ALA A C 1
ATOM 554 O O . ALA A 1 69 ? 4.504 1.171 -8.886 1.00 89.88 69 ALA A O 1
ATOM 555 N N . TRP A 1 70 ? 4.599 3.359 -9.396 1.00 88.38 70 TRP A N 1
ATOM 556 C CA . TRP A 1 70 ? 5.965 3.577 -8.897 1.00 88.38 70 TRP A CA 1
ATOM 557 C C . TRP A 1 70 ? 5.978 3.875 -7.405 1.00 88.38 70 TRP A C 1
ATOM 559 O O . TRP A 1 70 ? 6.897 3.497 -6.679 1.00 88.38 70 TRP A O 1
ATOM 569 N N . THR A 1 71 ? 4.928 4.547 -6.957 1.00 85.00 71 THR A N 1
ATOM 570 C CA . THR A 1 71 ? 4.643 4.871 -5.571 1.00 85.00 71 THR A CA 1
ATOM 571 C C . THR A 1 71 ? 3.288 4.295 -5.174 1.00 85.00 71 THR A C 1
ATOM 573 O O . THR A 1 71 ? 2.543 3.754 -5.992 1.00 85.00 71 THR A O 1
ATOM 576 N N . HIS A 1 72 ? 2.956 4.389 -3.888 1.00 79.38 72 HIS A N 1
ATOM 577 C CA . HIS A 1 72 ? 1.647 3.945 -3.419 1.00 79.38 72 HIS A CA 1
ATOM 578 C C . HIS A 1 72 ? 0.520 4.880 -3.881 1.00 79.38 72 HIS A C 1
ATOM 580 O O . HIS A 1 72 ? -0.606 4.418 -4.032 1.00 79.38 72 HIS A O 1
ATOM 586 N N . GLU A 1 73 ? 0.836 6.148 -4.156 1.00 80.81 73 GLU A N 1
ATOM 587 C CA . GLU A 1 73 ? -0.122 7.158 -4.621 1.00 80.81 73 GLU A CA 1
ATOM 588 C C . GLU A 1 73 ? -0.599 6.870 -6.050 1.00 80.81 73 GLU A C 1
ATOM 590 O O . GLU A 1 73 ? -1.749 7.138 -6.389 1.00 80.81 73 GLU A O 1
ATOM 595 N N . ASP A 1 74 ? 0.258 6.246 -6.865 1.00 84.62 74 ASP A N 1
ATOM 596 C CA . ASP A 1 74 ? -0.067 5.853 -8.240 1.00 84.62 74 ASP A CA 1
ATOM 597 C C . ASP A 1 74 ? -1.101 4.709 -8.298 1.00 84.62 74 ASP A C 1
ATOM 599 O O . ASP A 1 74 ? -1.737 4.478 -9.326 1.00 84.62 74 ASP A O 1
ATOM 603 N N . MET A 1 75 ? -1.307 3.977 -7.196 1.00 83.94 75 MET A N 1
ATOM 604 C CA . MET A 1 75 ? -2.309 2.913 -7.112 1.00 83.94 75 MET A CA 1
ATOM 605 C C . MET A 1 75 ? -3.703 3.488 -6.829 1.00 83.94 75 MET A C 1
ATOM 607 O O . MET A 1 75 ? -4.303 3.205 -5.797 1.00 83.94 75 MET A O 1
ATOM 611 N N . VAL A 1 76 ? -4.262 4.255 -7.764 1.00 76.69 76 VAL A N 1
ATOM 612 C CA . VAL A 1 76 ? -5.553 4.958 -7.595 1.00 76.69 76 VAL A CA 1
ATOM 613 C C . VAL A 1 76 ? -6.788 4.048 -7.443 1.00 76.69 76 VAL A C 1
ATOM 615 O O . VAL A 1 76 ? -7.892 4.536 -7.210 1.00 76.69 76 VAL A O 1
ATOM 618 N N . GLY A 1 77 ? -6.613 2.725 -7.497 1.00 79.69 77 GLY A N 1
ATOM 619 C CA . GLY A 1 77 ? -7.692 1.751 -7.344 1.00 79.69 77 GLY A CA 1
ATOM 620 C C . GLY A 1 77 ? -8.707 1.801 -8.489 1.00 79.69 77 GLY A C 1
ATOM 621 O O . GLY A 1 77 ? -8.501 2.456 -9.507 1.00 79.69 77 GLY A O 1
ATOM 622 N N . ILE A 1 78 ? -9.805 1.061 -8.332 1.00 83.81 78 ILE A N 1
ATOM 623 C CA . ILE A 1 78 ? -10.966 1.143 -9.226 1.00 83.81 78 ILE A CA 1
ATOM 624 C C . ILE A 1 78 ? -12.014 1.995 -8.520 1.00 83.81 78 ILE A C 1
ATOM 626 O O . ILE A 1 78 ? -12.234 1.813 -7.320 1.00 83.81 78 ILE A O 1
ATOM 630 N N . ASP A 1 79 ? -12.653 2.905 -9.256 1.00 83.88 79 ASP A N 1
ATOM 631 C CA . ASP A 1 79 ? -13.749 3.713 -8.728 1.00 83.88 79 ASP A CA 1
ATOM 632 C C . ASP A 1 79 ? -14.842 2.792 -8.138 1.00 83.88 79 ASP A C 1
ATOM 634 O O . ASP A 1 79 ? -15.352 1.920 -8.854 1.00 83.88 79 ASP A O 1
ATOM 638 N N . PRO A 1 80 ? -15.208 2.937 -6.849 1.00 84.25 80 PRO A N 1
ATOM 639 C CA . PRO A 1 80 ? -16.275 2.151 -6.240 1.00 84.25 80 PRO A CA 1
ATOM 640 C C . PRO A 1 80 ? -17.621 2.249 -6.970 1.00 84.25 80 PRO A C 1
ATOM 642 O O . PRO A 1 80 ? -18.396 1.293 -6.899 1.00 84.25 80 PRO A O 1
ATOM 645 N N . ASP A 1 81 ? -17.890 3.355 -7.672 1.00 88.25 81 ASP A N 1
ATOM 646 C CA . ASP A 1 81 ? -19.103 3.519 -8.484 1.00 88.25 81 ASP A CA 1
ATOM 647 C C . ASP A 1 81 ? -19.038 2.697 -9.783 1.00 88.25 81 ASP A C 1
ATOM 649 O O . ASP A 1 81 ? -20.071 2.285 -10.315 1.00 88.25 81 ASP A O 1
ATOM 653 N N . LEU A 1 82 ? -17.828 2.403 -10.272 1.00 91.69 82 LEU A N 1
ATOM 654 C CA . LEU A 1 82 ? -17.600 1.545 -11.434 1.00 91.69 82 LEU A CA 1
ATOM 655 C C . LEU A 1 82 ? -17.661 0.061 -11.058 1.00 91.69 82 LEU A C 1
ATOM 657 O O . LEU A 1 82 ? -18.329 -0.727 -11.728 1.00 91.69 82 LEU A O 1
ATOM 661 N N . ALA A 1 83 ? -16.943 -0.336 -10.006 1.00 90.56 83 ALA A N 1
ATOM 662 C CA . ALA A 1 83 ? -16.943 -1.710 -9.523 1.00 90.56 83 ALA A CA 1
ATOM 663 C C . ALA A 1 83 ? -16.675 -1.773 -8.018 1.00 90.56 83 ALA A C 1
ATOM 665 O O . ALA A 1 83 ? -15.619 -1.373 -7.530 1.00 90.56 83 ALA A O 1
ATOM 666 N N . CYS A 1 84 ? -17.606 -2.380 -7.282 1.00 90.25 84 CYS A N 1
ATOM 667 C CA . CYS A 1 84 ? -17.462 -2.631 -5.855 1.00 90.25 84 CYS A CA 1
ATOM 668 C C . CYS A 1 84 ? -17.726 -4.104 -5.538 1.00 90.25 84 CYS A C 1
ATOM 670 O O . CYS A 1 84 ? -18.697 -4.698 -6.012 1.00 90.25 84 CYS A O 1
ATOM 672 N N . HIS A 1 85 ? -16.873 -4.699 -4.704 1.00 90.25 85 HIS A N 1
ATOM 673 C CA . HIS A 1 85 ? -17.115 -6.039 -4.188 1.00 90.25 85 HIS A CA 1
ATOM 674 C C . HIS A 1 85 ? -18.029 -5.982 -2.960 1.00 90.25 85 HIS A C 1
ATOM 676 O O . HIS A 1 85 ? -17.694 -5.363 -1.949 1.00 90.25 85 HIS A O 1
ATOM 682 N N . SER A 1 86 ? -19.166 -6.676 -3.025 1.00 89.50 86 SER A N 1
ATOM 683 C CA . SER A 1 86 ? -20.062 -6.853 -1.882 1.00 89.50 86 SER A CA 1
ATOM 684 C C . SER A 1 86 ? -19.859 -8.233 -1.265 1.00 89.50 86 SER A C 1
ATOM 686 O O . SER A 1 86 ? -20.142 -9.256 -1.891 1.00 89.50 86 SER A O 1
ATOM 688 N N . LEU A 1 87 ? -19.382 -8.265 -0.020 1.00 88.69 87 LEU A N 1
ATOM 689 C CA . LEU A 1 87 ? -19.286 -9.503 0.747 1.00 88.69 87 LEU A CA 1
ATOM 690 C C . LEU A 1 87 ? -20.690 -9.959 1.159 1.00 88.69 87 LEU A C 1
ATOM 692 O O . LEU A 1 87 ? -21.392 -9.268 1.901 1.00 88.69 87 LEU A O 1
ATOM 696 N N . ARG A 1 88 ? -21.096 -11.155 0.718 1.00 90.12 88 ARG A N 1
ATOM 697 C CA . ARG A 1 88 ? -22.342 -11.787 1.168 1.00 90.12 88 ARG A CA 1
ATOM 698 C C . ARG A 1 88 ? -22.120 -12.410 2.546 1.00 90.12 88 ARG A C 1
ATOM 700 O O . ARG A 1 88 ? -21.687 -13.551 2.656 1.00 90.12 88 ARG A O 1
ATOM 707 N N . VAL A 1 89 ? -22.409 -11.641 3.590 1.00 88.69 89 VAL A N 1
ATOM 708 C CA . VAL A 1 89 ? -22.349 -12.108 4.982 1.00 88.69 89 VAL A CA 1
ATOM 709 C C . VAL A 1 89 ? -23.708 -12.680 5.388 1.00 88.69 89 VAL A C 1
ATOM 711 O O . VAL A 1 89 ? -24.748 -12.081 5.104 1.00 88.69 89 VAL A O 1
ATOM 714 N N . ASP A 1 90 ? -23.703 -13.832 6.059 1.00 92.31 90 ASP A N 1
ATOM 715 C CA . ASP A 1 90 ? -24.904 -14.398 6.673 1.00 92.31 90 ASP A CA 1
ATOM 716 C C . ASP A 1 90 ? -25.427 -13.455 7.770 1.00 92.31 90 ASP A C 1
ATOM 718 O O . ASP A 1 90 ? -24.735 -13.145 8.741 1.00 92.31 90 ASP A O 1
ATOM 722 N N . ARG A 1 91 ? -26.669 -12.987 7.607 1.00 88.44 91 ARG A N 1
ATOM 723 C CA . ARG A 1 91 ? -27.314 -12.025 8.513 1.00 88.44 91 ARG A CA 1
ATOM 724 C C . ARG A 1 91 ? -27.651 -12.619 9.881 1.00 88.44 91 ARG A C 1
ATOM 726 O O . ARG A 1 91 ? -27.955 -11.864 10.800 1.00 88.44 91 ARG A O 1
ATOM 733 N N . THR A 1 92 ? -27.626 -13.943 10.018 1.00 94.50 92 THR A N 1
ATOM 734 C CA . THR A 1 92 ? -27.871 -14.632 11.293 1.00 94.50 92 THR A CA 1
ATOM 735 C C . THR A 1 92 ? -26.651 -14.565 12.219 1.00 94.50 92 THR A C 1
ATOM 737 O O . THR A 1 92 ? -26.778 -14.726 13.436 1.00 94.50 92 THR A O 1
ATOM 740 N N . VAL A 1 93 ? -25.466 -14.276 11.664 1.00 92.50 93 VAL A N 1
ATOM 741 C CA . VAL A 1 93 ? -24.208 -14.214 12.408 1.00 92.50 93 VAL A CA 1
ATOM 742 C C . VAL A 1 93 ? -24.109 -12.896 13.166 1.00 92.50 93 VAL A C 1
ATOM 744 O O . VAL A 1 93 ? -24.240 -11.805 12.611 1.00 92.50 93 VAL A O 1
ATOM 747 N N . LYS A 1 94 ? -23.828 -12.996 14.466 1.00 93.12 94 LYS A N 1
ATOM 748 C CA . LYS A 1 94 ? -23.640 -11.829 15.330 1.00 93.12 94 LYS A CA 1
ATOM 749 C C . LYS A 1 94 ? -22.293 -11.149 15.035 1.00 93.12 94 LYS A C 1
ATOM 751 O O . LYS A 1 94 ? -21.275 -11.844 15.024 1.00 93.12 94 LYS A O 1
ATOM 756 N N . PRO A 1 95 ? -22.258 -9.814 14.868 1.00 93.31 95 PRO A N 1
ATOM 757 C CA . PRO A 1 95 ? -21.009 -9.074 14.736 1.00 93.31 95 PRO A CA 1
ATOM 758 C C . PRO A 1 95 ? -20.088 -9.251 15.944 1.00 93.31 95 PRO A C 1
ATOM 760 O O . PRO A 1 95 ? -20.548 -9.336 17.085 1.00 93.31 95 PRO A O 1
ATOM 763 N N . ILE A 1 96 ? -18.779 -9.288 15.689 1.00 93.75 96 ILE A N 1
ATOM 764 C CA . ILE A 1 96 ? -17.757 -9.452 16.726 1.00 93.75 96 ILE A CA 1
ATOM 765 C C . ILE A 1 96 ? -16.889 -8.199 16.800 1.00 93.75 96 ILE A C 1
ATOM 767 O O . ILE A 1 96 ? -16.234 -7.813 15.830 1.00 93.75 96 ILE A O 1
ATOM 771 N N . VAL A 1 97 ? -16.815 -7.621 18.000 1.00 95.56 97 VAL A N 1
ATOM 772 C CA . VAL A 1 97 ? -15.867 -6.560 18.349 1.00 95.56 97 VAL A CA 1
ATOM 773 C C . VAL A 1 97 ? -14.752 -7.169 19.190 1.00 95.56 97 VAL A C 1
ATOM 775 O O . VAL A 1 97 ? -14.925 -7.462 20.374 1.00 95.56 97 VAL A O 1
ATOM 778 N N . GLN A 1 98 ? -13.586 -7.386 18.586 1.00 96.06 98 GLN A N 1
ATOM 779 C CA . GLN A 1 98 ? -12.429 -7.881 19.319 1.00 96.06 98 GLN A CA 1
ATOM 780 C C . GLN A 1 98 ? -11.854 -6.792 20.230 1.00 96.06 98 GLN A C 1
ATOM 782 O O . GLN A 1 98 ? -11.603 -5.662 19.812 1.00 96.06 98 GLN A O 1
ATOM 787 N N . LYS A 1 99 ? -11.568 -7.155 21.485 1.00 94.31 99 LYS A N 1
ATOM 788 C CA . LYS A 1 99 ? -10.878 -6.273 22.434 1.00 94.31 99 LYS A CA 1
ATOM 789 C C . LYS A 1 99 ? -9.497 -5.889 21.897 1.00 94.31 99 LYS A C 1
ATOM 791 O O . LYS A 1 99 ? -8.718 -6.772 21.525 1.00 94.31 99 LYS A O 1
ATOM 796 N N . ARG A 1 100 ? -9.175 -4.589 21.933 1.00 91.69 100 ARG A N 1
ATOM 797 C CA . ARG A 1 100 ? -7.879 -4.055 21.488 1.00 91.69 100 ARG A CA 1
ATOM 798 C C . ARG A 1 100 ? -6.723 -4.709 22.247 1.00 91.69 100 ARG A C 1
ATOM 800 O O . ARG A 1 100 ? -6.664 -4.640 23.478 1.00 91.69 100 ARG A O 1
ATOM 807 N N . ARG A 1 101 ? -5.781 -5.308 21.517 1.00 92.88 101 ARG A N 1
ATOM 808 C CA . ARG A 1 101 ? -4.530 -5.831 22.091 1.00 92.88 101 ARG A CA 1
ATOM 809 C C . ARG A 1 101 ? -3.548 -4.695 22.374 1.00 92.88 101 ARG A C 1
ATOM 811 O O . ARG A 1 101 ? -3.427 -3.760 21.587 1.00 92.88 101 ARG A O 1
ATOM 818 N N . LYS A 1 102 ? -2.835 -4.781 23.501 1.00 91.50 102 LYS A N 1
ATOM 819 C CA . LYS A 1 102 ? -1.725 -3.867 23.797 1.00 91.50 102 LYS A CA 1
ATOM 820 C C . LYS A 1 102 ? -0.549 -4.219 22.886 1.00 91.50 102 LYS A C 1
ATOM 822 O O . LYS A 1 102 ? -0.134 -5.375 22.841 1.00 91.50 102 LYS A O 1
ATOM 827 N N . LEU A 1 103 ? -0.027 -3.227 22.175 1.00 91.31 103 LEU A N 1
ATOM 828 C CA . LEU A 1 103 ? 1.198 -3.338 21.391 1.00 91.31 103 LEU A CA 1
ATOM 829 C C . LEU A 1 103 ? 2.330 -2.634 22.142 1.00 91.31 103 LEU A C 1
ATOM 831 O O . LEU A 1 103 ? 2.096 -1.649 22.839 1.00 91.31 103 LEU A O 1
ATOM 835 N N . GLY A 1 104 ? 3.552 -3.154 22.019 1.00 93.38 104 GLY A N 1
ATOM 836 C CA . GLY A 1 104 ? 4.738 -2.443 22.497 1.00 93.38 104 GLY A CA 1
ATOM 837 C C . GLY A 1 104 ? 4.946 -1.138 21.713 1.00 93.38 104 GLY A C 1
ATOM 838 O O . GLY A 1 104 ? 4.508 -1.054 20.562 1.00 93.38 104 GLY A O 1
ATOM 839 N N . PRO A 1 105 ? 5.637 -0.140 22.287 1.00 94.12 105 PRO A N 1
ATOM 840 C CA . PRO A 1 105 ? 5.728 1.206 21.714 1.00 94.12 105 PRO A CA 1
ATOM 841 C C . PRO A 1 105 ? 6.346 1.231 20.309 1.00 94.12 105 PRO A C 1
ATOM 843 O O . PRO A 1 105 ? 5.908 1.991 19.453 1.00 94.12 105 PRO A O 1
ATOM 846 N N . GLU A 1 106 ? 7.329 0.372 20.039 1.00 92.75 106 GLU A N 1
ATOM 847 C CA . GLU A 1 106 ? 7.936 0.234 18.708 1.00 92.75 106 GLU A CA 1
ATOM 848 C C . GLU A 1 106 ? 6.920 -0.239 17.657 1.00 92.75 106 GLU A C 1
ATOM 850 O O . GLU A 1 106 ? 6.761 0.374 16.604 1.00 92.75 106 GLU A O 1
ATOM 855 N N . ARG A 1 107 ? 6.179 -1.304 17.978 1.00 92.06 107 ARG A N 1
ATOM 856 C CA . ARG A 1 107 ? 5.150 -1.881 17.106 1.00 92.06 107 ARG A CA 1
ATOM 857 C C . ARG A 1 107 ? 3.990 -0.921 16.879 1.00 92.06 107 ARG A C 1
ATOM 859 O O . ARG A 1 107 ? 3.445 -0.884 15.783 1.00 92.06 107 ARG A O 1
ATOM 866 N N . GLN A 1 108 ? 3.621 -0.159 17.904 1.00 93.38 108 GLN A N 1
ATOM 867 C CA . GLN A 1 108 ? 2.573 0.846 17.795 1.00 93.38 108 GLN A CA 1
ATOM 868 C C . GLN A 1 108 ? 2.961 1.952 16.806 1.00 93.38 108 GLN A C 1
ATOM 870 O O . GLN A 1 108 ? 2.178 2.234 15.908 1.00 93.38 108 GLN A O 1
ATOM 875 N N . ARG A 1 109 ? 4.182 2.496 16.893 1.00 94.00 109 ARG A N 1
ATOM 876 C CA . ARG A 1 109 ? 4.662 3.498 15.925 1.00 94.00 109 ARG A CA 1
ATOM 877 C C . ARG A 1 109 ? 4.694 2.965 14.493 1.00 94.00 109 ARG A C 1
ATOM 879 O O . ARG A 1 109 ? 4.304 3.670 13.571 1.00 94.00 109 ARG A O 1
ATOM 886 N N . ALA A 1 110 ? 5.135 1.719 14.306 1.00 92.19 110 ALA A N 1
ATOM 887 C CA . ALA A 1 110 ? 5.136 1.087 12.987 1.00 92.19 110 ALA A CA 1
ATOM 888 C C . ALA A 1 110 ? 3.712 0.927 12.423 1.00 92.19 110 ALA A C 1
ATOM 890 O O . ALA A 1 110 ? 3.482 1.206 11.250 1.00 92.19 110 ALA A O 1
ATOM 891 N N . LEU A 1 111 ? 2.756 0.516 13.264 1.00 93.12 111 LEU A N 1
ATOM 892 C CA . LEU A 1 111 ? 1.347 0.419 12.886 1.00 93.12 111 LEU A CA 1
ATOM 893 C C . LEU A 1 111 ? 0.766 1.789 12.514 1.00 93.12 111 LEU A C 1
ATOM 895 O O . LEU A 1 111 ? 0.108 1.897 11.487 1.00 93.12 111 LEU A O 1
ATOM 899 N N . GLU A 1 112 ? 1.006 2.817 13.329 1.00 93.75 112 GLU A N 1
ATOM 900 C CA . GLU A 1 112 ? 0.524 4.182 13.082 1.00 93.75 112 GLU A CA 1
ATOM 901 C C . GLU A 1 112 ? 1.054 4.728 11.751 1.00 93.75 112 GLU A C 1
ATOM 903 O O . GLU A 1 112 ? 0.269 5.211 10.939 1.00 93.75 112 GLU A O 1
ATOM 908 N N . GLY A 1 113 ? 2.355 4.571 11.482 1.00 93.19 113 GLY A N 1
ATOM 909 C CA . GLY A 1 113 ? 2.953 4.997 10.217 1.00 93.19 113 GLY A CA 1
ATOM 910 C C . GLY A 1 113 ? 2.365 4.281 8.999 1.00 93.19 113 GLY A C 1
ATOM 911 O O . GLY A 1 113 ? 2.161 4.906 7.963 1.00 93.19 113 GLY A O 1
ATOM 912 N N . GLU A 1 114 ? 2.055 2.989 9.112 1.00 91.81 114 GLU A N 1
ATOM 913 C CA . GLU A 1 114 ? 1.439 2.246 8.011 1.00 91.81 114 GLU A CA 1
ATOM 914 C C . GLU A 1 114 ? -0.032 2.626 7.804 1.00 91.81 114 GLU A C 1
ATOM 916 O O . GLU A 1 114 ? -0.472 2.795 6.671 1.00 91.81 114 GLU A O 1
ATOM 921 N N . VAL A 1 115 ? -0.790 2.827 8.887 1.00 93.00 115 VAL A N 1
ATOM 922 C CA . VAL A 1 115 ? -2.188 3.276 8.808 1.00 93.00 115 VAL A CA 1
ATOM 923 C C . VAL A 1 115 ? -2.285 4.655 8.158 1.00 93.00 115 VAL A C 1
ATOM 925 O O . VAL A 1 115 ? -3.150 4.840 7.308 1.00 93.00 115 VAL A O 1
ATOM 928 N N . ILE A 1 116 ? -1.391 5.590 8.500 1.00 93.81 116 ILE A N 1
ATOM 929 C CA . ILE A 1 116 ? -1.340 6.921 7.873 1.00 93.81 116 ILE A CA 1
ATOM 930 C C . ILE A 1 116 ? -1.148 6.787 6.360 1.00 93.81 116 ILE A C 1
ATOM 932 O O . ILE A 1 116 ? -1.975 7.286 5.606 1.00 93.81 116 ILE A O 1
ATOM 936 N N . LYS A 1 117 ? -0.160 6.004 5.908 1.00 89.62 117 LYS A N 1
ATOM 937 C CA . LYS A 1 117 ? 0.043 5.763 4.469 1.00 89.62 117 LYS A CA 1
ATOM 938 C C . LYS A 1 117 ? -1.196 5.179 3.792 1.00 89.62 117 LYS A C 1
ATOM 940 O O . LYS A 1 117 ? -1.518 5.559 2.673 1.00 89.62 117 LYS A O 1
ATOM 945 N N . LEU A 1 118 ? -1.886 4.229 4.425 1.00 90.12 118 LEU A N 1
ATOM 946 C CA . LEU A 1 118 ? -3.093 3.633 3.843 1.00 90.12 118 LEU A CA 1
ATOM 947 C C . LEU A 1 118 ? -4.249 4.642 3.743 1.00 90.12 118 LEU A C 1
ATOM 949 O O . LEU A 1 118 ? -5.053 4.543 2.816 1.00 90.12 118 LEU A O 1
ATOM 953 N N . ILE A 1 119 ? -4.344 5.584 4.686 1.00 91.12 119 ILE A N 1
ATOM 954 C CA . ILE A 1 119 ? -5.323 6.679 4.652 1.00 91.12 119 ILE A CA 1
ATOM 955 C C . ILE A 1 119 ? -4.967 7.670 3.541 1.00 91.12 119 ILE A C 1
ATOM 957 O O . ILE A 1 119 ? -5.841 8.017 2.748 1.00 91.12 119 ILE A O 1
ATOM 961 N N . ASP A 1 120 ? -3.700 8.077 3.448 1.00 88.56 120 ASP A N 1
ATOM 962 C CA . ASP A 1 120 ? -3.223 9.042 2.451 1.00 88.56 120 ASP A CA 1
ATOM 963 C C . ASP A 1 120 ? -3.463 8.528 1.022 1.00 88.56 120 ASP A C 1
ATOM 965 O O . ASP A 1 120 ? -3.993 9.249 0.176 1.00 88.56 120 ASP A O 1
ATOM 969 N N . ASN A 1 121 ? -3.211 7.234 0.790 1.00 86.12 121 ASN A N 1
ATOM 970 C CA . ASN A 1 121 ? -3.490 6.556 -0.483 1.00 86.12 121 ASN A CA 1
ATOM 971 C C . ASN A 1 121 ? -4.973 6.175 -0.677 1.00 86.12 121 ASN A C 1
ATOM 973 O O . ASN A 1 121 ? -5.316 5.479 -1.627 1.00 86.12 121 ASN A O 1
ATOM 977 N N . ARG A 1 122 ? -5.872 6.588 0.229 1.00 87.44 122 ARG A N 1
ATOM 978 C CA . ARG A 1 122 ? -7.327 6.330 0.186 1.00 87.44 122 ARG A CA 1
ATOM 979 C C . ARG A 1 122 ? -7.734 4.848 0.158 1.00 87.44 122 ARG A C 1
ATOM 981 O O . ARG A 1 122 ? -8.877 4.529 -0.166 1.00 87.44 122 ARG A O 1
ATOM 988 N N . PHE A 1 123 ? -6.842 3.940 0.550 1.00 86.06 123 PHE A N 1
ATOM 989 C CA . PHE A 1 123 ? -7.128 2.504 0.645 1.00 86.06 123 PHE A CA 1
ATOM 990 C C . PHE A 1 123 ? -7.992 2.149 1.848 1.00 86.06 123 PHE A C 1
ATOM 992 O O . PHE A 1 123 ? -8.782 1.206 1.797 1.00 86.06 123 PHE A O 1
ATOM 999 N N . VAL A 1 124 ? -7.847 2.899 2.940 1.00 90.56 124 VAL A N 1
ATOM 1000 C CA . VAL A 1 124 ? -8.691 2.762 4.126 1.00 90.56 124 VAL A CA 1
ATOM 1001 C C . VAL A 1 124 ? -9.303 4.106 4.486 1.00 90.56 124 VAL A C 1
ATOM 1003 O O . VAL A 1 124 ? -8.754 5.166 4.202 1.00 90.56 124 VAL A O 1
ATOM 1006 N N . ARG A 1 125 ? -10.461 4.053 5.140 1.00 91.56 125 ARG A N 1
ATOM 1007 C CA . ARG A 1 125 ? -11.178 5.228 5.633 1.00 91.56 125 ARG A CA 1
ATOM 1008 C C . ARG A 1 125 ? -11.673 4.980 7.044 1.00 91.56 125 ARG A C 1
ATOM 1010 O O . ARG A 1 125 ? -11.891 3.834 7.441 1.00 91.56 125 ARG A O 1
ATOM 1017 N N . GLU A 1 126 ? -11.885 6.056 7.784 1.00 94.00 126 GLU A N 1
ATOM 1018 C CA . GLU A 1 126 ? -12.476 5.968 9.111 1.00 94.00 126 GLU A CA 1
ATOM 1019 C C . GLU A 1 126 ? -13.902 5.397 9.032 1.00 94.00 126 GLU A C 1
ATOM 1021 O O . GLU A 1 126 ? -14.734 5.843 8.237 1.00 94.00 126 GLU A O 1
ATOM 1026 N N . ALA A 1 127 ? -14.186 4.401 9.871 1.00 93.38 127 ALA A N 1
ATOM 1027 C CA . ALA A 1 127 ? -15.517 3.833 10.033 1.00 93.38 127 ALA A CA 1
ATOM 1028 C C . ALA A 1 127 ? -16.125 4.329 11.348 1.00 93.38 127 ALA A C 1
ATOM 1030 O O . ALA A 1 127 ? -15.565 4.110 12.423 1.00 93.38 127 ALA A O 1
ATOM 1031 N N . LYS A 1 128 ? -17.296 4.969 11.274 1.00 94.38 128 LYS A N 1
ATOM 1032 C CA . LYS A 1 128 ? -18.032 5.426 12.458 1.00 94.38 128 LYS A CA 1
ATOM 1033 C C . LYS A 1 128 ? -18.885 4.286 13.010 1.00 94.38 128 LYS A C 1
ATOM 1035 O O . LYS A 1 128 ? -19.648 3.677 12.267 1.00 94.38 128 LYS A O 1
ATOM 1040 N N . TYR A 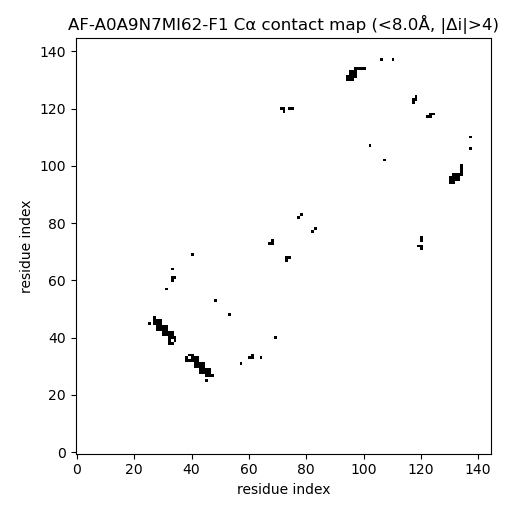1 129 ? -18.760 4.028 14.311 1.00 91.50 129 TYR A N 1
ATOM 1041 C CA . TYR A 1 129 ? -19.514 3.001 15.046 1.00 91.50 129 TYR A CA 1
ATOM 1042 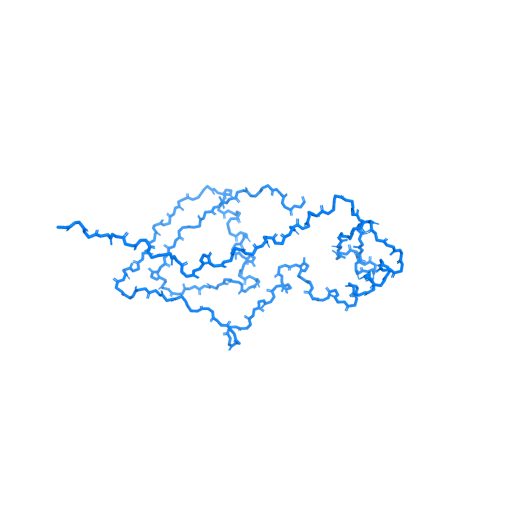C C . TYR A 1 129 ? -19.427 1.582 14.436 1.00 91.50 129 TYR A C 1
ATOM 1044 O O . TYR A 1 129 ? -20.456 0.976 14.127 1.00 91.50 129 TYR A O 1
ATOM 1052 N N . PRO A 1 130 ? -18.215 1.016 14.253 1.00 92.69 130 PRO A N 1
ATOM 1053 C CA . PRO A 1 130 ? -18.069 -0.310 13.666 1.00 92.69 130 PRO A CA 1
ATOM 1054 C C . PRO A 1 130 ? -18.595 -1.402 14.609 1.00 92.69 130 PRO A C 1
ATOM 1056 O O . PRO A 1 130 ? -18.207 -1.481 15.774 1.00 92.69 130 PRO A O 1
ATOM 1059 N N . VAL A 1 131 ? -19.440 -2.286 14.077 1.00 92.88 131 VAL A N 1
ATOM 1060 C CA . VAL A 1 131 ? -19.925 -3.489 14.784 1.00 92.88 131 VAL A CA 1
ATOM 1061 C C . VAL A 1 131 ? -19.019 -4.708 14.567 1.00 92.88 131 VAL A C 1
ATOM 1063 O O . VAL A 1 131 ? -19.079 -5.669 15.330 1.00 92.88 131 VAL A O 1
ATOM 1066 N N . TRP A 1 132 ? -18.149 -4.651 13.556 1.00 92.81 132 TRP A N 1
ATOM 1067 C CA . TRP A 1 132 ? -17.108 -5.639 13.275 1.00 92.81 132 TRP A CA 1
ATOM 1068 C C . TRP A 1 132 ? -15.741 -5.001 13.507 1.00 92.81 132 TRP A C 1
ATOM 1070 O O . TRP A 1 132 ? -15.387 -4.038 12.829 1.00 92.81 132 TRP A O 1
ATOM 1080 N N . VAL A 1 133 ? -14.971 -5.524 14.462 1.00 94.69 133 VAL A N 1
ATOM 1081 C CA . VAL A 1 133 ? -13.621 -5.025 14.764 1.00 94.69 133 VAL A CA 1
ATOM 1082 C C . VAL A 1 133 ? -12.682 -6.202 14.977 1.00 94.69 133 VAL A C 1
ATOM 1084 O O . VAL A 1 133 ? -12.921 -7.047 15.839 1.00 94.69 133 VAL A O 1
ATOM 1087 N N . SER A 1 134 ? -11.581 -6.230 14.232 1.00 94.75 134 SER A N 1
ATOM 1088 C CA . SER A 1 134 ? -10.501 -7.207 14.382 1.00 94.75 134 SER A CA 1
ATOM 1089 C C . SER A 1 134 ? -9.197 -6.529 14.786 1.00 94.75 134 SER A C 1
ATOM 1091 O O . SER A 1 134 ? -8.912 -5.409 14.365 1.00 94.75 134 SER A O 1
ATOM 1093 N N . ASN A 1 135 ? -8.370 -7.217 15.572 1.00 94.12 135 ASN A N 1
ATOM 1094 C CA . ASN A 1 135 ? -7.045 -6.710 15.921 1.00 94.12 135 ASN A CA 1
ATOM 1095 C C . ASN A 1 135 ? -6.072 -6.807 14.729 1.00 94.12 135 ASN A C 1
ATOM 1097 O O . ASN A 1 135 ? -5.996 -7.872 14.113 1.00 94.12 135 ASN A O 1
ATOM 1101 N N . PRO A 1 136 ? -5.266 -5.764 14.451 1.00 92.25 136 PRO A N 1
ATOM 1102 C CA . PRO A 1 136 ? -4.214 -5.845 13.446 1.00 92.25 136 PRO A CA 1
ATOM 1103 C C . PRO A 1 136 ? -3.076 -6.758 13.917 1.00 92.25 136 PRO A C 1
ATOM 1105 O O . PRO A 1 136 ? -2.717 -6.785 15.100 1.00 92.25 136 PRO A O 1
ATOM 1108 N N . VAL A 1 137 ? -2.485 -7.492 12.975 1.00 90.38 137 VAL A N 1
ATOM 1109 C CA . VAL A 1 137 ? -1.330 -8.366 13.210 1.00 90.38 137 VAL A CA 1
ATOM 1110 C C . VAL A 1 137 ? -0.150 -7.836 12.408 1.00 90.38 137 VAL A C 1
ATOM 1112 O O . VAL A 1 137 ? -0.189 -7.790 11.184 1.00 90.38 137 VAL A O 1
ATOM 1115 N N . LEU A 1 138 ? 0.906 -7.433 13.113 1.00 90.94 138 LEU A N 1
ATOM 1116 C CA . LEU A 1 138 ? 2.142 -6.963 12.497 1.00 90.94 138 LEU A CA 1
ATOM 1117 C C . LEU A 1 138 ? 3.020 -8.156 12.135 1.00 90.94 138 LEU A C 1
ATOM 1119 O O . LEU A 1 138 ? 3.370 -8.962 13.000 1.00 90.94 138 LEU A O 1
ATOM 1123 N N . VAL A 1 139 ? 3.407 -8.229 10.867 1.00 90.31 139 VAL A N 1
ATOM 1124 C CA . VAL A 1 139 ? 4.316 -9.249 10.349 1.00 90.31 139 VAL A CA 1
ATOM 1125 C C . VAL A 1 139 ? 5.564 -8.551 9.831 1.00 90.31 139 VAL A C 1
ATOM 1127 O O . VAL A 1 139 ? 5.479 -7.659 8.988 1.00 90.31 139 VAL A O 1
ATOM 1130 N N . LYS A 1 140 ? 6.735 -8.960 10.328 1.00 86.38 140 LYS A N 1
ATOM 1131 C CA . LYS A 1 140 ? 8.010 -8.497 9.781 1.00 86.38 140 LYS A CA 1
ATOM 1132 C C . LYS A 1 140 ? 8.218 -9.185 8.438 1.00 86.38 140 LYS A C 1
ATOM 1134 O O . LYS A 1 140 ? 8.476 -10.385 8.398 1.00 86.38 140 LYS A O 1
ATOM 1139 N N . LYS A 1 141 ? 8.115 -8.427 7.351 1.00 83.31 141 LYS A N 1
ATOM 1140 C CA . LYS A 1 141 ? 8.578 -8.899 6.048 1.00 83.31 141 LYS A CA 1
ATOM 1141 C C . LYS A 1 141 ? 10.107 -8.843 6.036 1.00 83.31 141 LYS A C 1
ATOM 1143 O O . LYS A 1 141 ? 10.704 -7.876 6.511 1.00 83.31 141 LYS A O 1
ATOM 1148 N N . ASN A 1 142 ? 10.737 -9.902 5.540 1.00 76.00 142 ASN A N 1
ATOM 1149 C CA . ASN A 1 142 ? 12.092 -9.808 5.009 1.00 76.00 142 ASN A CA 1
ATOM 1150 C C . ASN A 1 142 ? 12.075 -8.694 3.955 1.00 76.00 142 ASN A C 1
ATOM 1152 O O . ASN A 1 142 ? 11.144 -8.641 3.157 1.00 76.00 142 ASN A O 1
ATOM 1156 N N . SER A 1 143 ? 13.010 -7.749 4.049 1.00 54.06 143 SER A N 1
ATOM 1157 C CA . SER A 1 143 ? 13.059 -6.552 3.205 1.00 54.06 143 SER A CA 1
ATOM 1158 C C . SER A 1 143 ? 12.785 -6.918 1.746 1.00 54.06 143 SER A C 1
ATOM 1160 O O . SER A 1 143 ? 13.550 -7.658 1.137 1.00 54.06 143 SER A O 1
ATOM 1162 N N . GLY A 1 144 ? 11.646 -6.452 1.232 1.00 46.66 144 GLY A N 1
ATOM 1163 C CA . GLY A 1 144 ? 11.236 -6.597 -0.162 1.00 46.66 144 GLY A CA 1
ATOM 1164 C C . GLY A 1 144 ? 11.795 -5.463 -1.010 1.00 46.66 144 GLY A C 1
ATOM 1165 O O . GLY A 1 144 ? 11.050 -4.860 -1.778 1.00 46.66 144 GLY A O 1
ATOM 1166 N N . THR A 1 145 ? 13.076 -5.169 -0.805 1.00 40.53 145 THR A N 1
ATOM 1167 C CA . THR A 1 145 ? 13.908 -4.298 -1.631 1.00 40.53 145 THR A CA 1
ATOM 1168 C C . THR A 1 145 ? 15.213 -5.027 -1.888 1.00 40.53 145 THR A C 1
ATOM 1170 O O . THR A 1 145 ? 15.772 -5.566 -0.903 1.00 40.53 145 THR A O 1
#

Secondary structure (DSSP, 8-state):
----------GGGG--SPPP--PPPPS-EEEEESSTTT---EEEEES-S-HHHHHHHHHHHHHTGGGS-SSSTT-----TTT--------TTSPP-BPPPPP--HHHHHHHHHHHHHHHHTTS----SS-S-B------------

Foldseek 3Di:
DDDPPPPPPDPVPPPPDPDPPPDDPPPAWDKDALDPPVSLQIDTDHPPDDPVVVVVVSVVCNVVVLVDDSDLLSCLDDPVVVPDDDDPDDPVDFADADDEDDDDPVVVVVVVVVVVSCVVSVVDDDDDPDSHHDYDDDDDDDDPD

Nearest PDB structures (foldseek):
  4mh8-assembly1_A  TM=8.786E-01  e=2.434E+00  Moloney murine leukemia virus isolate Shinnick

Solvent-accessible surface area (backbone atoms only — not comparable to full-atom values): 9938 Å² total; per-residue (Å²): 133,84,82,82,82,74,82,77,74,62,85,83,71,74,72,82,59,83,74,75,81,74,78,71,80,70,91,53,58,44,79,47,64,56,38,82,90,75,59,78,47,69,49,75,42,69,58,92,55,60,67,74,61,48,53,52,50,52,52,53,48,40,78,49,55,82,79,55,62,88,51,70,69,61,52,75,73,72,57,63,90,80,57,70,90,78,84,88,70,68,84,87,61,78,74,50,69,52,78,83,74,90,67,57,73,70,60,42,53,54,50,52,57,50,51,50,52,34,41,76,47,64,76,47,78,93,72,82,85,69,58,65,39,77,72,88,81,91,75,87,70,76,76,93,116